Protein AF-A0AAJ3ED45-F1 (afdb_monomer_lite)

Secondary structure (DSSP, 8-state):
----------EEEEEP-TT-SS---SSPPPEEEBPTTS-BTT---S-EEEEEETTTS-TTTB--STTTGGGSPPP-

Structure (mmCIF, N/CA/C/O backbone):
data_AF-A0AAJ3ED45-F1
#
_entry.id   AF-A0AAJ3ED45-F1
#
loop_
_atom_site.group_PDB
_atom_site.id
_atom_site.type_symbol
_atom_site.label_atom_id
_atom_site.label_alt_id
_atom_site.label_comp_id
_atom_site.label_asym_id
_atom_site.label_entity_id
_atom_site.label_seq_id
_atom_site.pdbx_PDB_ins_code
_atom_site.Cartn_x
_atom_site.Cartn_y
_atom_site.Cartn_z
_atom_site.occupancy
_atom_site.B_iso_or_equiv
_atom_site.auth_seq_id
_atom_site.auth_comp_id
_atom_site.auth_asym_id
_atom_site.auth_atom_id
_atom_site.pdbx_PDB_model_num
ATOM 1 N N . MET A 1 1 ? -19.967 -18.005 25.546 1.00 40.72 1 MET A N 1
ATOM 2 C CA . MET A 1 1 ? -18.964 -18.116 24.471 1.00 40.72 1 MET A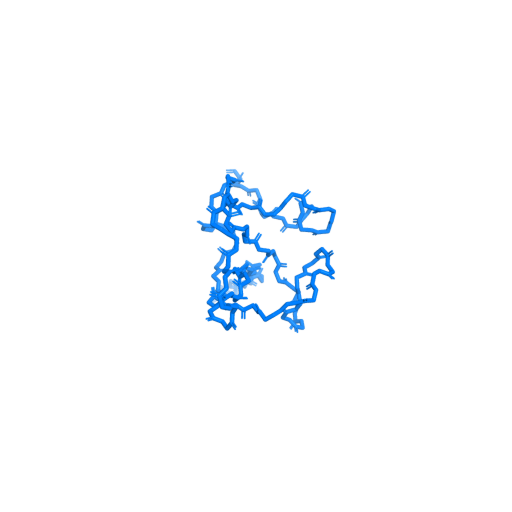 CA 1
ATOM 3 C C . MET A 1 1 ? -19.059 -16.807 23.724 1.00 40.72 1 MET A C 1
ATOM 5 O O . MET A 1 1 ? -20.118 -16.523 23.190 1.00 40.72 1 MET A O 1
ATOM 9 N N . THR A 1 2 ? -18.082 -15.927 23.907 1.00 42.31 2 THR A N 1
ATOM 10 C CA . THR A 1 2 ? -18.166 -14.539 23.449 1.00 42.31 2 THR A CA 1
ATOM 11 C C . THR A 1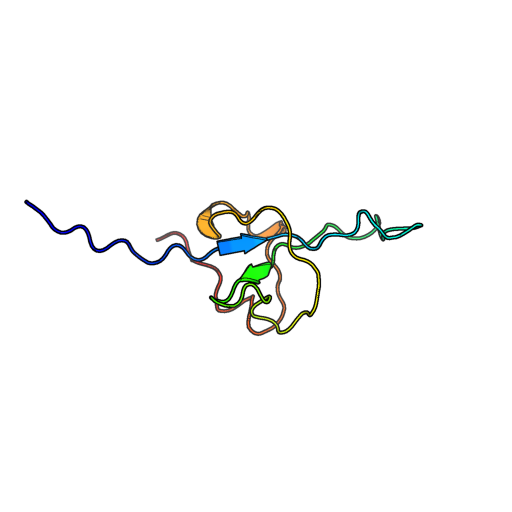 2 ? -17.848 -14.512 21.959 1.00 42.31 2 THR A C 1
ATOM 13 O O . THR A 1 2 ? -16.716 -14.808 21.589 1.00 42.31 2 THR A O 1
ATOM 16 N N . ASP A 1 3 ? -18.842 -14.201 21.128 1.00 45.22 3 ASP A N 1
ATOM 17 C CA . ASP A 1 3 ? -18.660 -13.794 19.733 1.00 45.22 3 ASP A CA 1
ATOM 18 C C . ASP A 1 3 ? -17.760 -12.547 19.718 1.00 45.22 3 ASP A C 1
ATOM 20 O O . ASP A 1 3 ? -18.217 -11.421 19.929 1.00 45.22 3 ASP A O 1
ATOM 24 N N . GLN A 1 4 ? -16.450 -12.743 19.556 1.00 46.47 4 GLN A N 1
ATOM 25 C CA . GLN A 1 4 ? -15.568 -11.668 19.122 1.00 46.47 4 GLN A CA 1
ATOM 26 C C . GLN A 1 4 ? -15.899 -11.428 17.654 1.00 46.47 4 GLN A C 1
ATOM 28 O O . GLN A 1 4 ? -15.481 -12.192 16.791 1.00 46.47 4 GLN A O 1
ATOM 33 N N . ALA A 1 5 ? -16.691 -10.394 17.382 1.00 46.50 5 ALA A N 1
ATOM 34 C CA . ALA A 1 5 ? -16.838 -9.875 16.034 1.00 46.50 5 ALA A CA 1
ATOM 35 C C . ALA A 1 5 ? -15.433 -9.514 15.527 1.00 46.50 5 ALA A C 1
ATOM 37 O O . ALA A 1 5 ? -14.833 -8.550 16.003 1.00 46.50 5 ALA A O 1
ATOM 38 N N . GLU A 1 6 ? -14.882 -10.329 14.626 1.00 49.50 6 GLU A N 1
ATOM 39 C CA . GLU A 1 6 ? -13.628 -10.027 13.947 1.00 49.50 6 GLU A CA 1
ATOM 40 C C . GLU A 1 6 ? -13.819 -8.697 13.220 1.00 49.50 6 GLU A C 1
ATOM 42 O O . GLU A 1 6 ? -14.593 -8.589 12.266 1.00 49.50 6 GLU A O 1
ATOM 47 N N . VAL A 1 7 ? -13.158 -7.649 13.708 1.00 56.84 7 VAL A N 1
ATOM 48 C CA . VAL A 1 7 ? -13.094 -6.383 12.984 1.00 56.84 7 VAL A CA 1
ATOM 49 C C . VAL A 1 7 ? -12.437 -6.712 11.642 1.00 56.84 7 VAL A C 1
ATOM 51 O O . VAL A 1 7 ? -11.336 -7.273 11.652 1.00 56.84 7 VAL A O 1
ATOM 54 N N . PRO A 1 8 ? -13.085 -6.434 10.494 1.00 63.69 8 PRO A N 1
ATOM 55 C CA . PRO A 1 8 ? -12.525 -6.795 9.203 1.00 63.69 8 PRO A CA 1
ATOM 56 C C . PRO A 1 8 ? -11.151 -6.147 9.081 1.00 63.69 8 PRO A C 1
ATOM 58 O O . PRO A 1 8 ? -11.011 -4.922 9.115 1.00 63.69 8 PRO A O 1
ATOM 61 N N . THR A 1 9 ? -10.124 -6.992 9.017 1.00 81.56 9 THR A N 1
ATOM 62 C CA . THR A 1 9 ? -8.742 -6.531 8.976 1.00 81.56 9 THR A CA 1
ATOM 63 C C . THR A 1 9 ? -8.532 -5.843 7.639 1.00 81.56 9 THR A C 1
ATOM 65 O O . THR A 1 9 ? -8.534 -6.482 6.588 1.00 81.56 9 THR A O 1
ATOM 68 N N . VAL A 1 10 ? -8.381 -4.519 7.671 1.00 91.81 10 VAL A N 1
ATOM 69 C CA . VAL A 1 10 ? -8.027 -3.742 6.485 1.00 91.81 10 VAL A CA 1
ATOM 70 C C . VAL A 1 10 ? -6.659 -4.222 6.019 1.00 91.81 10 VAL A C 1
ATOM 72 O O . VAL A 1 10 ? -5.697 -4.161 6.782 1.00 91.81 10 VAL A O 1
ATOM 75 N N . LEU A 1 11 ? -6.570 -4.700 4.781 1.00 96.19 11 LEU A N 1
ATOM 76 C CA . LEU A 1 11 ? -5.315 -5.164 4.199 1.00 96.19 11 LEU A CA 1
ATOM 77 C C . LEU A 1 11 ? -4.631 -4.050 3.413 1.00 96.19 11 LEU A C 1
ATOM 79 O O . LEU A 1 11 ? -5.275 -3.150 2.864 1.00 96.19 11 LEU A O 1
ATOM 83 N N . ALA A 1 12 ? -3.314 -4.133 3.322 1.00 96.81 12 ALA A N 1
ATOM 84 C CA . ALA A 1 12 ? -2.492 -3.302 2.470 1.00 96.81 12 ALA A CA 1
ATOM 85 C C . ALA A 1 12 ? -1.459 -4.154 1.732 1.00 96.81 12 ALA A C 1
ATOM 87 O O . ALA A 1 12 ? -1.065 -5.211 2.201 1.00 96.81 12 ALA A O 1
ATOM 88 N N . ALA A 1 13 ? -1.031 -3.696 0.560 1.00 96.75 13 ALA A N 1
ATOM 89 C CA . ALA A 1 13 ? -0.038 -4.403 -0.243 1.00 96.75 13 ALA A CA 1
ATOM 90 C C . ALA A 1 13 ? 0.861 -3.434 -1.010 1.00 96.75 13 ALA A C 1
ATOM 92 O O . ALA A 1 13 ? 0.494 -2.282 -1.281 1.00 96.75 13 ALA A O 1
ATOM 93 N N . LEU A 1 14 ? 2.037 -3.914 -1.409 1.00 94.69 14 LEU A N 1
ATOM 94 C CA . LEU A 1 14 ? 2.934 -3.196 -2.310 1.00 94.69 14 LEU A CA 1
ATOM 95 C C . LEU A 1 14 ? 2.629 -3.558 -3.764 1.00 94.69 14 LEU A C 1
ATOM 97 O O . LEU A 1 14 ? 2.204 -4.667 -4.078 1.00 94.69 14 LEU A O 1
ATOM 101 N N . ARG A 1 15 ? 2.896 -2.619 -4.679 1.00 92.25 15 ARG A N 1
ATOM 102 C CA . ARG A 1 15 ? 2.866 -2.931 -6.112 1.00 92.25 15 ARG A CA 1
ATOM 103 C C . ARG A 1 15 ? 4.003 -3.884 -6.480 1.00 92.25 15 ARG A C 1
ATOM 105 O O . ARG A 1 15 ? 5.168 -3.657 -6.100 1.00 92.25 15 ARG A O 1
ATOM 112 N N . ASP A 1 16 ? 3.688 -4.863 -7.313 1.00 89.06 16 ASP A N 1
ATOM 113 C CA . ASP A 1 16 ? 4.711 -5.644 -7.979 1.00 89.06 16 ASP A CA 1
ATOM 114 C C . ASP A 1 16 ? 5.383 -4.816 -9.076 1.00 89.06 16 ASP A C 1
ATOM 116 O O . ASP A 1 16 ? 4.745 -4.144 -9.888 1.00 89.06 16 ASP A O 1
ATOM 120 N N . ALA A 1 17 ? 6.706 -4.862 -9.074 1.00 85.44 17 ALA A N 1
ATOM 121 C CA . ALA A 1 17 ? 7.552 -4.243 -10.083 1.00 85.44 17 ALA A CA 1
ATOM 122 C C . ALA A 1 17 ? 8.643 -5.209 -10.573 1.00 85.44 17 ALA A C 1
ATOM 124 O O . ALA A 1 17 ? 9.564 -4.770 -11.253 1.00 85.44 17 ALA A O 1
ATOM 125 N N . SER A 1 18 ? 8.555 -6.496 -10.215 1.00 84.19 18 SER A N 1
ATOM 126 C CA . SER A 1 18 ? 9.526 -7.544 -10.553 1.00 84.19 18 SER A CA 1
ATOM 127 C C . SER A 1 18 ? 9.698 -7.736 -12.064 1.00 84.19 18 SER A C 1
ATOM 129 O O . SER A 1 18 ? 10.782 -8.054 -12.539 1.00 84.19 18 SER A O 1
ATOM 131 N N . TRP A 1 19 ? 8.632 -7.481 -12.821 1.00 83.50 19 TRP A N 1
ATOM 132 C CA . TRP A 1 19 ? 8.550 -7.630 -14.272 1.00 83.50 19 TRP A CA 1
ATOM 133 C C . TRP A 1 19 ? 9.053 -6.410 -15.061 1.00 83.50 19 TRP A C 1
ATOM 135 O O . TRP A 1 19 ? 9.144 -6.465 -16.287 1.00 83.50 19 TRP A O 1
ATOM 145 N N . LEU A 1 20 ? 9.382 -5.298 -14.393 1.00 83.25 20 L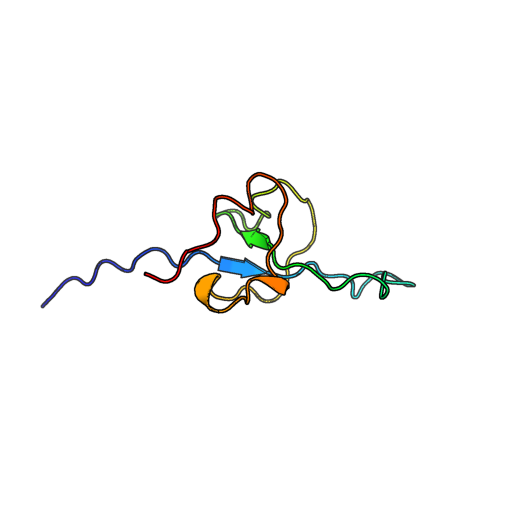EU A N 1
ATOM 146 C CA . LEU A 1 20 ? 9.938 -4.119 -15.057 1.00 83.25 20 LEU A CA 1
ATOM 147 C C . LEU A 1 20 ? 11.448 -4.293 -15.244 1.00 83.25 20 LEU A C 1
ATOM 149 O O . LEU A 1 20 ? 12.168 -4.450 -14.265 1.00 83.25 20 LEU A O 1
ATOM 153 N N . SER A 1 21 ? 11.949 -4.174 -16.480 1.00 88.12 21 SER A N 1
ATOM 154 C CA . SER A 1 21 ? 13.395 -4.267 -16.764 1.00 88.12 21 SER A CA 1
ATOM 155 C C . SER A 1 21 ? 14.227 -3.209 -16.032 1.00 88.12 21 SER A C 1
ATOM 157 O O . SER A 1 21 ? 15.388 -3.449 -15.731 1.00 88.12 21 SER A O 1
ATOM 159 N N . ASN A 1 22 ? 13.632 -2.045 -15.752 1.00 86.50 22 ASN A N 1
ATOM 160 C CA . ASN A 1 22 ? 14.244 -0.936 -15.020 1.00 86.50 22 ASN A CA 1
ATOM 161 C C . ASN A 1 22 ? 13.220 -0.353 -14.025 1.00 86.50 22 ASN A C 1
ATOM 163 O O . ASN A 1 22 ? 12.543 0.628 -14.354 1.00 86.50 22 ASN A O 1
ATOM 167 N N . PRO A 1 23 ? 13.033 -0.957 -12.837 1.00 82.12 23 PRO A N 1
ATOM 168 C CA . PRO A 1 23 ? 12.110 -0.429 -11.840 1.00 82.12 23 PRO A CA 1
ATOM 169 C C . PRO A 1 23 ? 12.645 0.891 -11.268 1.00 82.12 23 PRO A C 1
ATOM 171 O O . PRO A 1 23 ? 13.846 1.050 -11.061 1.00 82.12 23 PRO A O 1
ATOM 174 N N . ASP A 1 24 ? 11.759 1.851 -10.986 1.00 83.06 24 ASP A N 1
ATOM 175 C CA . ASP A 1 24 ? 12.170 3.102 -10.339 1.00 83.06 24 ASP A CA 1
ATOM 176 C C . ASP A 1 24 ? 12.621 2.830 -8.899 1.00 83.06 24 ASP A C 1
ATOM 178 O O . ASP A 1 24 ? 11.807 2.492 -8.039 1.00 83.06 24 ASP A O 1
ATOM 182 N N . THR A 1 25 ? 13.918 2.986 -8.650 1.00 84.62 25 THR A N 1
ATOM 183 C CA . THR A 1 25 ? 14.553 2.813 -7.336 1.00 84.62 25 THR A CA 1
ATOM 184 C C . THR A 1 25 ? 14.761 4.134 -6.600 1.00 84.62 25 T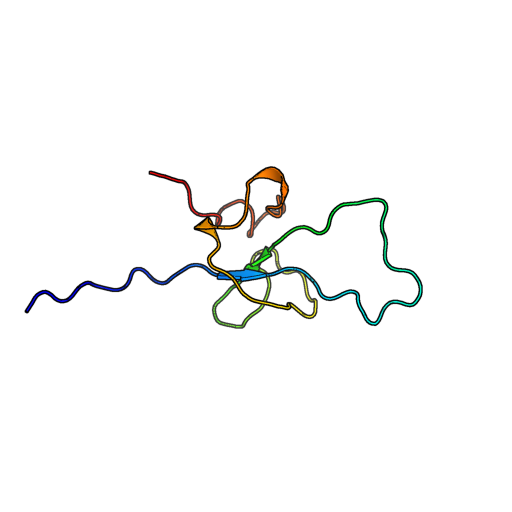HR A C 1
ATOM 186 O O . THR A 1 25 ? 15.159 4.133 -5.438 1.00 84.62 25 THR A O 1
ATOM 189 N N . ARG A 1 26 ? 14.476 5.275 -7.245 1.00 87.06 26 ARG A N 1
ATOM 190 C CA . ARG A 1 26 ? 14.656 6.608 -6.643 1.00 87.06 26 ARG A CA 1
ATOM 191 C C . ARG A 1 26 ? 13.585 6.919 -5.607 1.00 87.06 26 ARG A C 1
ATOM 193 O O . ARG A 1 26 ? 13.793 7.765 -4.742 1.00 87.06 26 ARG A O 1
ATOM 200 N N . THR A 1 27 ? 12.426 6.273 -5.720 1.00 82.81 27 THR A N 1
ATOM 201 C CA . THR A 1 27 ? 11.290 6.480 -4.827 1.00 82.81 27 THR A CA 1
ATOM 202 C C . THR A 1 27 ? 10.953 5.186 -4.085 1.00 82.81 27 THR A C 1
ATOM 204 O O . THR A 1 27 ? 10.773 4.144 -4.720 1.00 82.81 27 THR A O 1
ATOM 207 N N . PRO A 1 28 ? 10.844 5.212 -2.741 1.00 85.06 28 PRO A N 1
ATOM 208 C CA . PRO A 1 28 ? 10.394 4.048 -1.990 1.00 85.06 28 PRO A CA 1
ATOM 209 C C . PRO A 1 28 ? 9.012 3.596 -2.460 1.00 85.06 28 PRO A C 1
ATOM 211 O O . PRO A 1 28 ? 8.112 4.423 -2.669 1.00 85.06 28 PRO A O 1
ATOM 214 N N . LYS A 1 29 ? 8.824 2.277 -2.583 1.00 88.94 29 LYS A N 1
ATOM 215 C CA . LYS A 1 29 ? 7.498 1.710 -2.834 1.00 88.94 29 LYS A CA 1
ATOM 216 C C . LYS A 1 29 ? 6.555 2.124 -1.704 1.00 88.94 29 LYS A C 1
ATOM 218 O O . LYS A 1 29 ? 6.926 2.137 -0.533 1.00 88.94 29 LYS A O 1
ATOM 223 N N . ARG A 1 30 ? 5.325 2.467 -2.078 1.00 93.75 30 ARG A N 1
ATOM 224 C CA . ARG A 1 30 ? 4.258 2.786 -1.133 1.00 93.75 30 ARG A CA 1
ATOM 225 C C . ARG A 1 30 ? 3.309 1.606 -1.047 1.00 93.75 30 ARG A 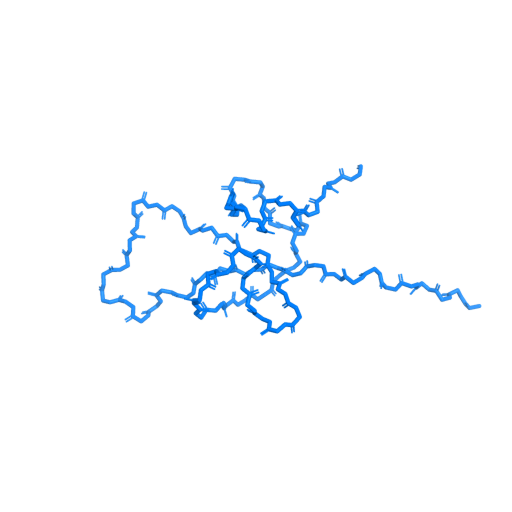C 1
ATOM 227 O O . ARG A 1 30 ? 2.956 1.045 -2.082 1.00 93.75 30 ARG A O 1
ATOM 234 N N . ALA A 1 31 ? 2.907 1.257 0.166 1.00 96.12 31 ALA A N 1
ATOM 235 C CA . ALA A 1 31 ? 1.833 0.305 0.394 1.00 96.12 31 ALA A CA 1
ATOM 236 C C . ALA A 1 31 ? 0.495 0.980 0.098 1.00 96.12 31 ALA A C 1
ATOM 238 O O . ALA A 1 31 ? 0.340 2.184 0.313 1.00 96.12 31 ALA A O 1
ATOM 239 N N . HIS A 1 32 ? -0.463 0.223 -0.414 1.00 97.38 32 HIS A N 1
ATOM 240 C CA . HIS A 1 32 ? -1.800 0.690 -0.745 1.00 97.38 32 HIS A CA 1
ATOM 241 C C . HIS A 1 32 ? -2.821 -0.129 0.026 1.00 97.38 32 HIS A C 1
ATOM 243 O O . HIS A 1 32 ? -2.754 -1.351 -0.018 1.00 97.38 32 HIS A O 1
ATOM 249 N N . VAL A 1 33 ? -3.775 0.548 0.668 1.00 96.88 33 VAL A N 1
ATOM 250 C CA . VAL A 1 33 ? -4.947 -0.112 1.251 1.00 96.88 33 VAL A CA 1
ATOM 251 C C . VAL A 1 33 ? -5.708 -0.824 0.142 1.00 96.88 33 VAL A C 1
ATOM 253 O O . VAL A 1 33 ? -5.971 -0.220 -0.903 1.00 96.88 33 VAL A O 1
ATOM 256 N N . LEU A 1 34 ? -6.050 -2.084 0.367 1.00 96.12 34 LEU A N 1
ATOM 257 C CA . LEU A 1 34 ? -6.813 -2.901 -0.559 1.00 96.12 34 LEU A CA 1
ATOM 258 C C . LEU A 1 34 ? -8.308 -2.786 -0.270 1.00 96.12 34 LEU A C 1
ATOM 260 O O . LEU A 1 34 ? -8.745 -2.616 0.867 1.00 96.12 34 LEU A O 1
ATOM 264 N N . ARG A 1 35 ? -9.094 -2.844 -1.336 1.00 92.75 35 ARG A N 1
ATOM 265 C CA . ARG A 1 35 ? -10.528 -3.114 -1.283 1.00 92.75 35 ARG A CA 1
ATOM 266 C C . ARG A 1 35 ? -10.757 -4.628 -1.284 1.00 92.75 35 ARG A C 1
ATOM 268 O O . ARG A 1 35 ? -9.841 -5.391 -1.581 1.00 92.75 35 ARG A O 1
ATOM 275 N N . ASP A 1 36 ? -12.000 -5.037 -1.062 1.00 89.94 36 ASP A N 1
ATOM 276 C CA . ASP A 1 36 ? -12.411 -6.450 -1.079 1.00 89.94 36 ASP A CA 1
ATOM 277 C C . ASP A 1 36 ? -12.159 -7.142 -2.433 1.00 89.94 36 ASP A C 1
ATOM 279 O O . ASP A 1 36 ? -12.013 -8.357 -2.497 1.00 89.94 36 ASP A O 1
ATOM 283 N N . ASP A 1 37 ? -12.072 -6.369 -3.521 1.00 88.81 37 ASP A N 1
ATOM 284 C CA . ASP A 1 37 ? -11.745 -6.845 -4.873 1.00 88.81 37 ASP A CA 1
ATOM 285 C C . ASP A 1 37 ? -10.227 -6.948 -5.142 1.00 88.81 37 ASP A C 1
ATOM 287 O O . ASP A 1 37 ? -9.813 -7.265 -6.256 1.00 88.81 37 ASP A O 1
ATOM 291 N N . GLY A 1 38 ? -9.385 -6.666 -4.141 1.00 88.94 38 GLY A N 1
ATOM 292 C CA . GLY A 1 38 ? -7.925 -6.671 -4.257 1.00 88.94 38 GLY A CA 1
ATOM 293 C C . GLY A 1 38 ? -7.338 -5.440 -4.955 1.00 88.94 38 GLY A C 1
ATOM 294 O O . GLY A 1 38 ? -6.119 -5.346 -5.111 1.00 88.94 38 GLY A O 1
ATOM 295 N N . ILE A 1 39 ? -8.163 -4.467 -5.357 1.00 93.19 39 ILE A N 1
ATOM 296 C CA . ILE A 1 39 ? -7.703 -3.227 -5.988 1.00 93.19 39 ILE A CA 1
ATOM 297 C C . ILE A 1 39 ? -7.306 -2.217 -4.911 1.00 93.19 39 ILE A C 1
ATOM 299 O O . ILE A 1 39 ? -7.958 -2.071 -3.874 1.00 93.19 39 ILE A O 1
ATOM 303 N N . ALA A 1 40 ? -6.250 -1.448 -5.180 1.00 95.62 40 ALA A N 1
ATOM 304 C CA . ALA A 1 40 ? -5.863 -0.334 -4.329 1.00 95.62 40 ALA A CA 1
ATOM 305 C C . ALA A 1 40 ? -7.009 0.685 -4.186 1.00 95.62 40 ALA A C 1
ATOM 307 O O . ALA A 1 40 ? -7.563 1.178 -5.170 1.00 95.62 40 ALA A O 1
ATOM 308 N N . ALA A 1 41 ? -7.305 1.100 -2.957 1.00 96.50 41 ALA A N 1
ATOM 309 C CA . ALA A 1 41 ? -8.386 2.030 -2.646 1.00 96.50 41 ALA A CA 1
ATOM 310 C C . ALA A 1 41 ? -8.254 3.406 -3.320 1.00 96.50 41 ALA A C 1
ATOM 312 O O . ALA A 1 41 ? -9.254 4.094 -3.502 1.00 96.50 41 ALA A O 1
ATOM 313 N N . CYS A 1 42 ? -7.042 3.806 -3.713 1.00 96.56 42 CYS A N 1
ATOM 314 C CA . CYS A 1 42 ? -6.807 5.025 -4.488 1.00 96.56 42 CYS A CA 1
ATOM 315 C C . CYS A 1 42 ? -7.046 4.874 -6.001 1.00 96.56 42 CYS A C 1
ATOM 317 O O . CYS A 1 42 ? -6.715 5.786 -6.757 1.00 96.56 42 CYS A O 1
ATOM 319 N N . GLY A 1 43 ? -7.558 3.727 -6.456 1.00 93.75 43 GLY A N 1
ATOM 320 C CA . GLY A 1 43 ? -7.819 3.444 -7.868 1.00 93.75 43 GLY A CA 1
ATOM 321 C C . GLY A 1 43 ? -6.567 3.125 -8.687 1.00 93.75 43 GLY A C 1
ATOM 322 O O . GLY A 1 43 ? -6.627 3.119 -9.914 1.00 93.75 43 GLY A O 1
ATOM 323 N N . LEU A 1 44 ? -5.419 2.876 -8.041 1.00 92.25 44 LEU A N 1
ATOM 324 C CA . LEU A 1 44 ? -4.234 2.403 -8.752 1.00 92.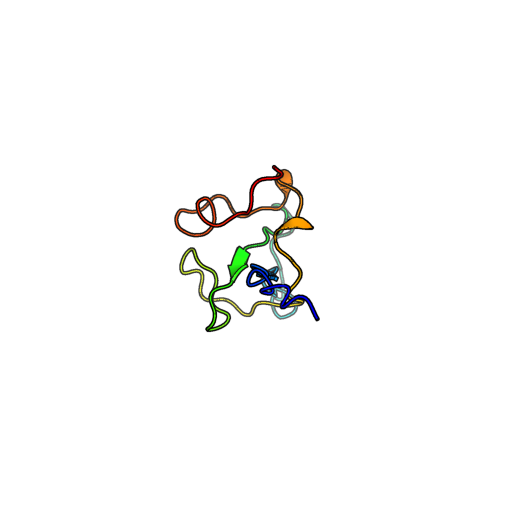25 44 LEU A CA 1
ATOM 325 C C . LEU A 1 44 ? -4.505 0.997 -9.301 1.00 92.25 44 LEU A C 1
ATOM 327 O O . LEU A 1 44 ? -4.708 0.060 -8.534 1.00 92.25 44 LEU A O 1
ATOM 331 N N . VAL A 1 45 ? -4.445 0.860 -10.624 1.00 90.06 45 VAL A N 1
ATOM 332 C CA . VAL A 1 45 ? -4.497 -0.435 -11.305 1.00 90.06 45 VAL A CA 1
ATOM 333 C C . VAL A 1 45 ? -3.071 -0.962 -11.427 1.00 90.06 45 VAL A C 1
ATOM 335 O O . VAL A 1 45 ? -2.279 -0.464 -12.227 1.00 90.06 45 VAL A O 1
ATOM 338 N N . ALA A 1 46 ? -2.726 -1.924 -10.580 1.00 88.50 46 ALA A N 1
ATOM 339 C CA . ALA A 1 46 ? -1.437 -2.600 -10.571 1.00 88.50 46 ALA A CA 1
ATOM 340 C C . ALA A 1 46 ? -1.601 -4.006 -9.987 1.00 88.50 46 ALA A C 1
ATOM 342 O O . ALA A 1 46 ? -2.550 -4.267 -9.250 1.00 88.50 46 ALA A O 1
ATOM 343 N N . VAL A 1 47 ? -0.651 -4.891 -10.288 1.00 90.69 47 VAL A N 1
ATOM 344 C CA . VAL A 1 47 ? -0.522 -6.156 -9.560 1.00 90.69 47 VAL A CA 1
ATOM 345 C C . VAL A 1 47 ? -0.071 -5.829 -8.137 1.00 90.69 47 VAL A C 1
ATOM 347 O O . VAL A 1 47 ? 0.933 -5.138 -7.948 1.00 90.69 47 VAL A O 1
ATOM 350 N N . MET A 1 48 ? -0.842 -6.287 -7.155 1.00 93.50 48 MET A N 1
ATOM 351 C CA . MET A 1 48 ? -0.568 -6.119 -5.730 1.00 93.50 48 MET A CA 1
ATOM 352 C C . MET A 1 48 ? -0.016 -7.438 -5.181 1.00 93.50 48 MET A C 1
ATOM 354 O O . MET A 1 48 ? -0.574 -8.494 -5.475 1.00 93.50 48 MET A O 1
ATOM 358 N N . CYS A 1 49 ? 1.064 -7.383 -4.403 1.00 89.25 49 CYS A N 1
ATOM 359 C CA . CYS A 1 49 ? 1.709 -8.563 -3.823 1.00 89.25 49 CYS A CA 1
ATOM 360 C C . CYS A 1 49 ? 1.752 -8.482 -2.302 1.00 89.25 49 CYS A C 1
ATOM 362 O O . CYS A 1 49 ? 1.805 -7.385 -1.742 1.00 89.25 49 CYS A O 1
ATOM 364 N N . ASP A 1 50 ? 1.762 -9.664 -1.687 1.00 88.06 50 ASP A N 1
ATOM 365 C CA . ASP A 1 50 ? 1.962 -9.882 -0.255 1.00 88.06 50 ASP A CA 1
ATOM 366 C C . ASP A 1 50 ? 1.032 -9.022 0.626 1.00 88.06 50 ASP A C 1
ATOM 368 O O . ASP A 1 50 ? 1.502 -8.113 1.310 1.00 88.06 50 ASP A O 1
ATOM 372 N N . PRO A 1 51 ? -0.300 -9.251 0.592 1.00 93.38 51 PRO A N 1
ATOM 373 C CA . PRO A 1 51 ? -1.226 -8.520 1.449 1.00 93.38 51 PRO A CA 1
ATOM 374 C C . PRO A 1 51 ? -0.920 -8.751 2.930 1.00 93.38 51 PRO A C 1
ATOM 376 O O . PRO A 1 51 ? -0.880 -9.890 3.394 1.00 93.38 51 PRO A O 1
ATOM 379 N N . GLU A 1 52 ? -0.769 -7.661 3.672 1.00 94.00 52 GLU A N 1
ATOM 380 C CA . GLU A 1 52 ? -0.519 -7.643 5.112 1.00 94.00 52 GLU A CA 1
ATOM 381 C C . GLU A 1 52 ? -1.541 -6.742 5.824 1.00 94.00 52 GLU A C 1
ATOM 383 O O . GLU A 1 52 ? -2.169 -5.888 5.182 1.00 94.00 52 GLU A O 1
ATOM 388 N N . PRO A 1 53 ? -1.756 -6.902 7.140 1.00 94.19 53 PRO A N 1
ATOM 389 C CA . PRO A 1 53 ? -2.610 -5.995 7.896 1.00 94.19 53 PRO A CA 1
ATOM 390 C C . PRO A 1 53 ? -2.135 -4.540 7.768 1.00 94.19 53 PRO A C 1
ATOM 392 O O . PRO A 1 53 ? -0.981 -4.204 8.019 1.00 94.19 53 PRO A O 1
ATOM 395 N N . ALA A 1 54 ? -3.043 -3.627 7.426 1.00 94.19 54 ALA A N 1
ATOM 396 C CA . ALA A 1 54 ? -2.721 -2.214 7.219 1.00 94.19 54 ALA A CA 1
ATOM 397 C C . ALA A 1 54 ? -2.225 -1.506 8.496 1.00 94.19 54 ALA A C 1
ATOM 399 O O . ALA A 1 54 ? -1.585 -0.455 8.403 1.00 94.19 54 ALA A O 1
ATOM 400 N N . MET A 1 55 ? -2.513 -2.075 9.672 1.00 93.38 55 MET A N 1
ATOM 401 C CA . MET A 1 55 ? -1.982 -1.623 10.961 1.00 93.38 55 MET A CA 1
ATOM 402 C C . MET A 1 55 ? -0.466 -1.797 11.067 1.00 93.38 55 MET A C 1
ATOM 404 O O . MET A 1 55 ? 0.190 -0.942 11.659 1.00 93.38 55 MET A O 1
ATOM 408 N N . ASP A 1 56 ? 0.087 -2.835 10.438 1.00 92.75 56 ASP A N 1
ATOM 409 C CA . ASP A 1 56 ? 1.512 -3.172 10.519 1.00 92.75 56 ASP A CA 1
ATOM 410 C C . ASP A 1 56 ? 2.364 -2.318 9.567 1.00 92.75 56 ASP A C 1
ATOM 412 O O . ASP A 1 56 ? 3.578 -2.187 9.730 1.00 92.75 56 ASP A O 1
ATOM 416 N N . VAL A 1 57 ? 1.724 -1.662 8.593 1.00 93.12 57 VAL A N 1
ATOM 417 C CA . VAL A 1 57 ? 2.401 -0.777 7.644 1.00 93.12 57 VAL A CA 1
ATOM 418 C C . VAL A 1 57 ? 2.752 0.554 8.318 1.00 93.12 57 VAL A C 1
ATOM 420 O O . VAL A 1 57 ? 1.845 1.310 8.693 1.00 93.12 57 VAL A O 1
ATOM 423 N N . PRO A 1 58 ? 4.038 0.944 8.379 1.00 92.50 58 PRO A N 1
ATOM 424 C CA . PRO A 1 58 ? 4.444 2.193 9.004 1.00 92.50 58 PRO A CA 1
ATOM 425 C C . PRO A 1 58 ? 4.039 3.415 8.171 1.00 92.50 58 PRO A C 1
ATOM 427 O O . PRO A 1 58 ? 4.051 3.402 6.936 1.00 92.50 58 PRO A O 1
ATOM 430 N N . ASP A 1 59 ? 3.757 4.534 8.842 1.00 92.75 59 ASP A N 1
ATOM 431 C CA . ASP A 1 59 ? 3.221 5.752 8.218 1.00 92.75 59 ASP A CA 1
ATOM 432 C C . ASP A 1 59 ? 4.042 6.295 7.044 1.00 92.75 59 ASP A C 1
ATOM 434 O O . ASP A 1 59 ? 3.479 6.839 6.082 1.00 92.75 59 ASP A O 1
ATOM 438 N N . TRP A 1 60 ? 5.366 6.150 7.098 1.00 91.69 60 TRP A N 1
ATOM 439 C CA . TRP A 1 60 ? 6.269 6.598 6.042 1.00 91.69 60 TRP A CA 1
ATOM 440 C C . TRP A 1 60 ? 6.197 5.726 4.783 1.00 91.69 60 TRP A C 1
ATOM 442 O O . TRP A 1 60 ? 6.605 6.198 3.724 1.00 91.69 60 TRP A O 1
ATOM 452 N N . GLN A 1 61 ? 5.639 4.515 4.855 1.00 94.00 61 GLN A N 1
ATOM 453 C CA . GLN A 1 61 ? 5.446 3.592 3.731 1.00 94.00 61 GLN A CA 1
ATOM 454 C C . GLN A 1 61 ? 4.016 3.648 3.169 1.00 94.00 61 GLN A C 1
ATOM 456 O O . GLN A 1 61 ? 3.776 3.268 2.023 1.00 94.00 61 GLN A O 1
ATOM 461 N N . ARG A 1 62 ? 3.067 4.221 3.914 1.00 95.31 62 ARG A N 1
ATOM 462 C CA . ARG A 1 62 ? 1.662 4.372 3.508 1.00 95.31 62 ARG A CA 1
ATOM 463 C C . ARG A 1 62 ? 1.486 5.270 2.275 1.00 95.31 62 ARG A C 1
ATOM 465 O O . ARG A 1 62 ? 2.056 6.365 2.190 1.00 95.31 62 ARG A O 1
ATOM 472 N N . CYS A 1 63 ? 0.659 4.838 1.319 1.00 96.19 63 CYS A N 1
ATOM 473 C CA . CYS A 1 63 ? 0.219 5.659 0.188 1.00 96.19 63 CYS A CA 1
ATOM 474 C C . CYS A 1 63 ? -0.599 6.861 0.677 1.00 96.19 63 CYS A C 1
ATOM 476 O O . CYS A 1 63 ? -1.514 6.715 1.486 1.00 96.19 63 CYS A O 1
ATOM 478 N N . LYS A 1 64 ? -0.292 8.049 0.145 1.00 94.81 64 LYS A N 1
ATOM 479 C CA . LYS A 1 64 ? -0.923 9.323 0.533 1.00 94.81 64 LYS A CA 1
ATOM 480 C C . LYS A 1 64 ? -1.949 9.843 -0.483 1.00 94.81 64 LYS A C 1
ATOM 482 O O . LYS A 1 64 ? -2.459 10.946 -0.320 1.00 94.81 64 LYS A O 1
ATOM 487 N N . ARG A 1 65 ? -2.240 9.074 -1.541 1.00 95.62 65 ARG A N 1
ATOM 488 C CA . ARG A 1 65 ? -3.255 9.439 -2.543 1.00 95.62 65 ARG A CA 1
ATOM 489 C C . ARG A 1 65 ? -4.661 9.418 -1.919 1.00 95.62 65 ARG A C 1
ATOM 491 O O . ARG A 1 65 ? -4.887 8.584 -1.032 1.00 95.62 65 ARG A O 1
ATOM 498 N N . PRO A 1 66 ? -5.596 10.261 -2.403 1.00 96.06 66 PRO A N 1
ATOM 499 C CA . PRO A 1 66 ? -7.005 10.182 -2.017 1.00 96.06 66 PRO A CA 1
ATOM 500 C C . PRO A 1 66 ? -7.533 8.748 -2.140 1.00 96.06 66 PRO A C 1
ATOM 502 O O . PRO A 1 66 ? -7.119 8.013 -3.039 1.00 96.06 66 PRO A O 1
ATOM 505 N N . GLY A 1 67 ? -8.388 8.327 -1.210 1.00 94.88 67 GLY A N 1
ATOM 506 C CA . GLY A 1 67 ? -8.906 6.957 -1.151 1.00 94.88 67 GLY A CA 1
ATOM 507 C C . GLY A 1 67 ? -8.035 5.995 -0.339 1.00 94.88 67 GLY A C 1
ATOM 508 O O . GLY A 1 67 ? -8.565 5.307 0.524 1.00 94.88 67 GLY A O 1
ATOM 509 N N . CYS A 1 68 ? -6.709 5.970 -0.533 1.00 96.00 68 CYS A N 1
ATOM 510 C CA . CYS A 1 68 ? -5.825 5.231 0.386 1.00 96.00 68 CYS A CA 1
ATOM 511 C C . CYS A 1 68 ? -5.631 5.999 1.693 1.00 96.00 68 CYS A C 1
ATOM 513 O O . CYS A 1 68 ? -5.732 5.413 2.762 1.00 96.00 68 CYS A O 1
ATOM 515 N N . ARG A 1 69 ? -5.353 7.309 1.604 1.00 94.94 69 ARG A N 1
ATOM 516 C CA . ARG A 1 69 ? -5.046 8.154 2.768 1.00 94.94 69 ARG A CA 1
ATOM 517 C C . ARG A 1 69 ? -6.116 8.056 3.855 1.00 94.94 69 ARG A C 1
ATOM 519 O O . ARG A 1 69 ? -5.770 7.986 5.024 1.00 94.94 69 ARG A O 1
ATOM 526 N N . ASP A 1 70 ? -7.376 8.032 3.441 1.00 93.25 70 ASP A N 1
ATOM 527 C CA . ASP A 1 70 ? -8.533 8.125 4.333 1.00 93.25 70 ASP A CA 1
ATOM 528 C C . ASP A 1 70 ? -8.994 6.744 4.842 1.00 93.25 70 ASP A C 1
ATOM 530 O O . ASP A 1 70 ? -9.928 6.659 5.630 1.00 93.25 70 ASP A O 1
ATOM 534 N N . LYS A 1 71 ? -8.346 5.659 4.389 1.00 93.50 71 LYS A N 1
ATOM 535 C CA . LYS A 1 71 ? -8.641 4.274 4.792 1.00 93.50 71 LYS A CA 1
ATOM 536 C C . LYS A 1 71 ? -7.529 3.615 5.603 1.00 93.50 71 LYS A C 1
ATOM 538 O O . LYS A 1 71 ? -7.657 2.448 5.963 1.00 93.50 71 LYS A O 1
ATOM 543 N N . TRP A 1 72 ? -6.428 4.321 5.859 1.00 94.25 72 TRP A N 1
ATOM 544 C CA . TRP A 1 72 ? -5.419 3.806 6.776 1.00 94.25 72 TRP A CA 1
ATOM 545 C C . TRP A 1 72 ? -5.985 3.771 8.190 1.00 94.25 72 TRP A C 1
ATOM 547 O O . TRP A 1 72 ? -6.568 4.766 8.622 1.00 94.25 72 TRP A O 1
ATOM 557 N N . PRO A 1 73 ? -5.794 2.667 8.919 1.00 90.12 73 PRO A N 1
ATOM 558 C CA . PRO A 1 73 ? -6.222 2.606 10.297 1.00 90.12 73 PRO A CA 1
ATOM 559 C C . PRO A 1 73 ? -5.307 3.484 11.167 1.00 90.12 73 PRO A C 1
ATOM 561 O O . PRO A 1 73 ? -4.089 3.594 10.947 1.00 90.12 73 PRO A O 1
ATOM 564 N N . THR A 1 74 ? -5.921 4.153 12.137 1.00 80.88 74 THR A N 1
ATOM 565 C CA . THR A 1 74 ? -5.241 4.937 13.168 1.00 80.88 74 THR A CA 1
ATOM 566 C C . THR A 1 74 ? -4.992 4.048 14.384 1.00 80.88 74 THR A C 1
ATOM 568 O O . THR A 1 74 ? -5.915 3.338 14.782 1.00 80.88 74 THR A O 1
ATOM 571 N N . PRO A 1 75 ? -3.789 4.072 14.983 1.00 66.44 75 PRO A N 1
ATOM 572 C CA . PRO A 1 75 ? -3.618 3.516 16.317 1.00 66.44 75 PRO A CA 1
ATOM 573 C C . PRO A 1 75 ? -4.524 4.292 17.285 1.00 66.44 75 PRO A C 1
ATOM 575 O O . PRO A 1 75 ? -4.494 5.525 17.268 1.00 66.44 75 PRO A O 1
ATOM 578 N N . GLU A 1 76 ? -5.369 3.576 18.032 1.00 57.31 76 GLU A N 1
ATOM 579 C CA . GLU A 1 76 ? -6.192 4.137 19.118 1.00 57.31 76 GLU A CA 1
ATOM 580 C C . GLU A 1 76 ? -5.337 4.634 20.292 1.00 57.31 76 GLU A C 1
ATOM 582 O O . GLU A 1 76 ? -4.267 4.030 20.553 1.00 57.31 76 GLU A O 1
#

Foldseek 3Di:
DDPPPPPPQFKKFWFDPVPPPDDDPVDATAIFTADPVRAGQLRDDGDTDDIDRLQPDDPVRHDCHPRRVVPRDDDD

pLDDT: mean 86.17, std 14.47, range [40.72, 97.38]

Radius of gyration: 13.9 Å; chains: 1; bounding box: 34×28×41 Å

Sequence (76 aa):
MTDQAEVPTVLAALRDASWLSNPDTRTPKRAHVLRDDGIAACGLVAVMCDPEPAMDVPDWQRCKRPGCRDKWPTPE